Protein AF-A0A453MBU3-F1 (afdb_monomer_lite)

Sequence (128 aa):
KRKPNYNLEKELAVLWEKMRCRDVNKENRSKLVTEALRKMDGKYFEIAGSHVTARVLQTCVKWCSQPERDAVFVALQPHLLHLSRKKYAVFLVKKLIKLATKKQLALFISSLHGHVASLLRHTIGAAG

Foldseek 3Di:
DPDPCPVVLVVLLVLQVVLPDPPDDLVNNAVSLVVNLVSCPPPLVVLLQDQSSLVSLLSSCVNYDPVSLVSSLVSCLLPLVVLCPHPRSVSVSVSSCVVDDPVSVVSSVVSCPVVVVVVCCVVVVPDD

Organism: Aegilops tauschii subsp. strangulata (NCBI:txid200361)

pLDDT: mean 84.03, std 15.5, range [38.66, 96.19]

Secondary structure (DSSP, 8-state):
---TTHHHHHHHHHHHHHHH-TT--HHHHHHHHHHHHHHHTT-HHHHHHSHHHHHHHHHHHHHS-HHHHHHHHHHHGGGHHHHHTSTTHHHHHHHHHHT--HHHHHHHHHHHHHHHHHHHHHHHTT--

Structure (mmCIF, N/CA/C/O backbone):
data_AF-A0A453MBU3-F1
#
_entry.id   AF-A0A453MBU3-F1
#
loop_
_atom_site.group_PDB
_atom_site.id
_atom_site.type_symbol
_atom_site.label_atom_id
_atom_site.label_alt_id
_atom_site.label_comp_id
_atom_site.label_asym_id
_atom_site.label_entity_id
_atom_site.label_seq_id
_atom_site.pdbx_PDB_ins_code
_atom_site.Cartn_x
_atom_site.Cartn_y
_atom_site.Cartn_z
_atom_site.occupancy
_atom_site.B_iso_or_equiv
_atom_site.auth_seq_id
_atom_site.auth_comp_id
_atom_site.auth_asym_id
_atom_site.auth_atom_id
_atom_site.pdbx_PDB_model_num
ATOM 1 N N . LYS A 1 1 ? 3.779 22.457 -17.389 1.00 41.84 1 LYS A N 1
ATOM 2 C CA . LYS A 1 1 ? 3.090 21.138 -17.442 1.00 41.84 1 LYS A CA 1
ATOM 3 C C . LYS A 1 1 ? 2.420 20.874 -16.089 1.00 41.84 1 LYS A C 1
ATOM 5 O O . LYS A 1 1 ? 3.139 20.681 -15.116 1.00 41.84 1 LYS A O 1
ATOM 10 N N . ARG A 1 2 ? 1.081 20.945 -15.978 1.00 47.75 2 ARG A N 1
ATOM 11 C CA . ARG A 1 2 ? 0.362 20.572 -14.737 1.00 47.75 2 ARG A CA 1
ATOM 12 C C . ARG A 1 2 ? 0.618 19.085 -14.472 1.00 47.75 2 ARG A C 1
ATOM 14 O O . ARG A 1 2 ? 0.422 18.279 -15.376 1.00 47.75 2 ARG A O 1
ATOM 21 N N . LYS A 1 3 ? 1.101 18.724 -13.278 1.00 56.09 3 LYS A N 1
ATOM 22 C CA . LYS A 1 3 ? 1.248 17.311 -12.897 1.00 56.09 3 LYS A CA 1
ATOM 23 C C . LYS A 1 3 ? -0.151 16.671 -12.938 1.00 56.09 3 LYS A C 1
ATOM 25 O O . LYS A 1 3 ? -1.024 17.183 -12.237 1.00 56.09 3 LYS A O 1
ATOM 30 N N . PRO A 1 4 ? -0.380 15.592 -13.708 1.00 58.38 4 PRO A N 1
ATOM 31 C CA . PRO A 1 4 ? -1.712 14.997 -13.880 1.00 58.38 4 PRO A CA 1
ATOM 32 C C . PRO A 1 4 ? -2.361 14.550 -12.557 1.00 58.38 4 PRO A C 1
ATOM 34 O O . PRO A 1 4 ? -3.581 14.496 -12.460 1.00 58.38 4 PRO A O 1
ATOM 37 N N . ASN A 1 5 ? -1.564 14.342 -11.504 1.00 65.44 5 ASN A N 1
ATOM 38 C CA . ASN A 1 5 ? -2.030 13.888 -10.190 1.00 65.44 5 ASN A CA 1
ATOM 39 C C . ASN A 1 5 ? -2.031 14.969 -9.096 1.00 65.44 5 ASN A C 1
ATOM 41 O O . ASN A 1 5 ? -2.111 14.634 -7.918 1.00 65.44 5 ASN A O 1
ATOM 45 N N . TYR A 1 6 ? -1.924 16.258 -9.435 1.00 72.38 6 TYR A N 1
ATOM 46 C CA . TYR A 1 6 ? -1.807 17.318 -8.421 1.00 72.38 6 TYR A CA 1
ATOM 47 C C . TYR A 1 6 ? -3.000 17.374 -7.447 1.00 72.38 6 TYR A C 1
ATOM 49 O O . TYR A 1 6 ? -2.803 17.554 -6.246 1.00 72.38 6 TYR A O 1
ATOM 57 N N . ASN A 1 7 ? -4.225 17.167 -7.942 1.00 84.62 7 ASN A N 1
ATOM 58 C CA . ASN A 1 7 ? -5.418 17.134 -7.088 1.0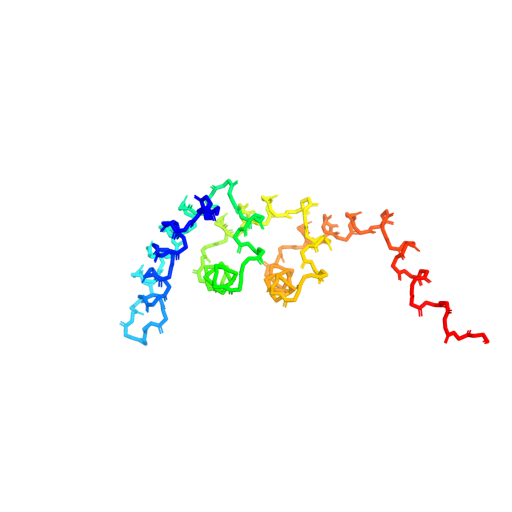0 84.62 7 ASN A CA 1
ATOM 59 C C . ASN A 1 7 ? -5.431 15.895 -6.180 1.00 84.62 7 ASN A C 1
ATOM 61 O O . ASN A 1 7 ? -5.685 16.018 -4.986 1.00 84.62 7 ASN A O 1
ATOM 65 N N . LEU A 1 8 ? -5.048 14.731 -6.714 1.00 88.56 8 LEU A N 1
ATOM 66 C CA . LEU A 1 8 ? -4.950 13.494 -5.939 1.00 88.56 8 LEU A CA 1
ATOM 67 C C . LEU A 1 8 ? -3.901 13.606 -4.823 1.00 88.56 8 LEU A C 1
ATOM 69 O O . LEU A 1 8 ? -4.158 13.204 -3.695 1.00 88.56 8 LEU A O 1
ATOM 73 N N . GLU A 1 9 ? -2.734 14.190 -5.106 1.00 89.38 9 GLU A N 1
ATOM 74 C CA . GLU A 1 9 ? -1.689 14.397 -4.097 1.00 89.38 9 GLU A CA 1
ATOM 75 C C . GLU A 1 9 ? -2.182 15.277 -2.939 1.00 89.38 9 GLU A C 1
ATOM 77 O O . GLU A 1 9 ? -1.939 14.946 -1.777 1.00 89.38 9 GLU A O 1
ATOM 82 N N . LYS A 1 10 ? -2.932 16.348 -3.235 1.00 90.00 10 LYS A N 1
ATOM 83 C CA . LYS A 1 10 ? -3.546 17.199 -2.204 1.00 90.00 10 LYS A CA 1
ATOM 84 C C . LYS A 1 10 ? -4.564 16.446 -1.356 1.00 90.00 10 LYS A C 1
ATOM 86 O O . LYS A 1 10 ? -4.511 16.533 -0.133 1.00 90.00 10 LYS A O 1
ATOM 91 N N . GLU A 1 11 ? -5.466 15.698 -1.985 1.00 92.00 11 GLU A N 1
ATOM 92 C CA . GLU A 1 11 ? -6.472 14.907 -1.267 1.00 92.00 11 GLU A CA 1
ATOM 93 C C . GLU A 1 11 ? -5.822 13.868 -0.346 1.00 92.00 11 GLU A C 1
ATOM 95 O O . GLU A 1 11 ? -6.188 13.741 0.824 1.00 92.00 11 GLU A O 1
ATOM 100 N N . LEU A 1 12 ? -4.801 13.167 -0.845 1.00 93.50 12 LEU A N 1
ATOM 101 C CA . LEU A 1 12 ? -4.054 12.182 -0.068 1.00 93.50 12 LEU A CA 1
ATOM 102 C C . LEU A 1 12 ? -3.279 12.819 1.087 1.00 93.50 12 LEU A C 1
ATOM 104 O O . LEU A 1 12 ? -3.210 12.225 2.162 1.00 93.50 12 LEU A O 1
ATOM 108 N N . ALA A 1 13 ? -2.727 14.020 0.900 1.00 91.31 13 ALA A N 1
ATOM 109 C CA . ALA A 1 13 ? -2.071 14.761 1.974 1.00 91.31 13 ALA A CA 1
ATOM 110 C C . ALA A 1 13 ? -3.060 15.124 3.094 1.00 91.31 13 ALA A C 1
ATOM 112 O O . ALA A 1 13 ? -2.752 14.914 4.265 1.00 91.31 13 ALA A O 1
ATOM 113 N N . VAL A 1 14 ? -4.272 15.575 2.751 1.00 92.38 14 VAL A N 1
ATOM 114 C CA . VAL A 1 14 ? -5.325 15.879 3.738 1.00 92.38 14 VAL A CA 1
ATOM 115 C C . VAL A 1 14 ? -5.739 14.629 4.516 1.00 92.38 14 VAL A C 1
ATOM 117 O O . VAL A 1 14 ? -5.848 14.672 5.743 1.00 92.38 14 VAL A O 1
ATOM 120 N N . LEU A 1 15 ? -5.943 13.498 3.834 1.00 93.12 15 LEU A N 1
ATOM 121 C CA . LEU A 1 15 ? -6.242 12.228 4.505 1.00 93.12 15 LEU A CA 1
ATOM 122 C C . LEU A 1 15 ? -5.089 11.793 5.412 1.00 93.12 15 LEU A C 1
ATOM 124 O O . LEU A 1 15 ? -5.314 11.327 6.528 1.00 93.12 15 LEU A O 1
ATOM 128 N N . TRP A 1 16 ? -3.849 11.972 4.961 1.00 92.62 16 TRP A N 1
ATOM 129 C CA . TRP A 1 16 ? -2.667 11.618 5.734 1.00 92.62 16 TRP A CA 1
ATOM 130 C C . TRP A 1 16 ? -2.512 12.434 7.011 1.00 92.62 16 TRP A C 1
ATOM 132 O O . TRP A 1 16 ? -2.244 11.835 8.053 1.00 92.62 16 TRP A O 1
ATOM 142 N N . GLU A 1 17 ? -2.757 13.745 6.964 1.00 91.75 17 GLU A N 1
ATOM 143 C CA . GLU A 1 17 ? -2.772 14.602 8.155 1.00 91.75 17 GLU A CA 1
ATOM 144 C C . GLU A 1 17 ? -3.806 14.118 9.187 1.00 91.75 17 GLU A C 1
ATOM 146 O O . GLU A 1 17 ? -3.496 13.983 10.374 1.00 91.75 17 GLU A O 1
ATOM 151 N N . LYS A 1 18 ? -5.001 13.712 8.736 1.00 91.38 18 LYS A N 1
ATOM 152 C CA . LYS A 1 18 ? -6.017 13.111 9.619 1.00 91.38 18 LYS A CA 1
ATOM 153 C C . LYS A 1 18 ? -5.561 11.767 10.205 1.00 91.38 18 LYS A C 1
ATOM 155 O O . LYS A 1 18 ? -5.775 11.506 11.386 1.00 91.38 18 LYS A O 1
ATOM 160 N N . MET A 1 19 ? -4.899 10.918 9.412 1.00 90.50 19 MET A N 1
ATOM 161 C CA . MET A 1 19 ? -4.410 9.599 9.850 1.00 90.50 19 MET A CA 1
ATOM 162 C C . MET A 1 19 ? -3.284 9.669 10.894 1.00 90.50 19 MET A C 1
ATOM 164 O O . MET A 1 19 ? -3.156 8.751 11.712 1.00 90.50 19 MET A O 1
ATOM 168 N N . ARG A 1 20 ? -2.436 10.707 10.839 1.00 85.56 20 ARG A N 1
ATOM 169 C CA . ARG A 1 20 ? -1.273 10.876 11.732 1.00 85.56 20 ARG A CA 1
ATOM 170 C C . ARG A 1 20 ? -1.583 11.616 13.031 1.00 85.56 20 ARG A C 1
ATOM 172 O O . ARG A 1 20 ? -0.725 11.626 13.914 1.00 85.56 20 ARG A O 1
ATOM 179 N N . CYS A 1 21 ? -2.758 12.236 13.142 1.00 88.06 21 CYS A N 1
ATOM 180 C CA . CYS A 1 21 ? -3.195 12.886 14.372 1.00 88.06 21 CYS A CA 1
ATOM 181 C C . CYS A 1 21 ? -3.199 11.872 15.531 1.00 88.06 21 CYS A C 1
ATOM 183 O O . CYS A 1 21 ? -3.619 10.727 15.350 1.00 88.06 21 CYS A O 1
ATOM 185 N N . ARG A 1 22 ? -2.697 12.256 16.714 1.00 78.81 22 ARG A N 1
ATOM 186 C CA . ARG A 1 22 ? -2.584 11.333 17.862 1.00 78.81 22 ARG A CA 1
ATOM 187 C C . ARG A 1 22 ? -3.948 10.867 18.369 1.00 78.81 22 ARG A C 1
ATOM 189 O O . ARG A 1 22 ? -4.064 9.713 18.769 1.00 78.81 22 ARG A O 1
ATOM 196 N N . ASP A 1 23 ? -4.963 11.715 18.243 1.00 85.69 23 ASP A N 1
ATOM 197 C CA . ASP A 1 23 ? -6.293 11.492 18.818 1.00 85.69 23 ASP A CA 1
ATOM 198 C C . ASP A 1 23 ? -7.231 10.691 17.903 1.00 85.69 23 ASP A C 1
ATOM 200 O O . ASP A 1 23 ? -8.391 10.446 18.233 1.00 85.69 23 ASP A O 1
ATOM 204 N N . VAL A 1 24 ? -6.750 10.238 16.738 1.00 86.69 24 VAL A N 1
ATOM 205 C CA . VAL A 1 24 ? -7.566 9.397 15.858 1.00 86.69 24 VAL A CA 1
ATOM 206 C C . VAL A 1 24 ? -7.692 7.987 16.442 1.00 86.69 24 VAL A C 1
ATOM 208 O O . VAL A 1 24 ? -6.710 7.247 16.581 1.00 86.69 24 VAL A O 1
ATOM 211 N N . ASN A 1 25 ? -8.925 7.594 16.762 1.00 91.12 25 ASN A N 1
ATOM 212 C CA . ASN A 1 25 ? -9.221 6.240 17.215 1.00 91.12 25 ASN A CA 1
ATOM 213 C C . ASN A 1 25 ? -8.959 5.201 16.099 1.00 91.12 25 ASN A C 1
ATOM 215 O O . ASN A 1 25 ? -8.824 5.527 14.914 1.00 91.12 25 ASN A O 1
ATOM 219 N N . LYS A 1 26 ? -8.859 3.923 16.483 1.00 88.94 26 LYS A N 1
ATOM 220 C CA . LYS A 1 26 ? -8.499 2.829 15.564 1.00 88.94 26 LYS A CA 1
ATOM 221 C C . LYS A 1 26 ? -9.487 2.687 14.400 1.00 88.94 26 LYS A C 1
ATOM 223 O O . LYS A 1 26 ? -9.055 2.464 13.271 1.00 88.94 26 LYS A O 1
ATOM 228 N N . GLU A 1 27 ? -10.782 2.832 14.665 1.00 90.75 27 GLU A N 1
ATOM 229 C CA . GLU A 1 27 ? -11.836 2.671 13.661 1.00 90.75 27 GLU A CA 1
ATOM 230 C C . GLU A 1 27 ? -11.803 3.795 12.617 1.00 90.75 27 GLU A C 1
ATOM 232 O O . GLU A 1 27 ? -11.765 3.531 11.415 1.00 90.75 27 GLU A O 1
ATOM 237 N N . ASN A 1 28 ? -11.714 5.049 13.062 1.00 92.50 28 ASN A N 1
ATOM 238 C CA . ASN A 1 28 ? -11.599 6.214 12.189 1.00 92.50 28 ASN A CA 1
ATOM 239 C C . ASN A 1 28 ? -10.308 6.164 11.373 1.00 92.50 28 ASN A C 1
ATOM 241 O O . ASN A 1 28 ? -10.329 6.447 10.176 1.00 92.50 28 ASN A O 1
ATOM 245 N N . ARG A 1 29 ? -9.192 5.735 11.982 1.00 93.62 29 ARG A N 1
ATOM 246 C CA . ARG A 1 29 ? -7.943 5.518 11.243 1.00 93.62 29 ARG A CA 1
ATOM 247 C C . ARG A 1 29 ? -8.131 4.478 10.144 1.00 93.62 29 ARG A C 1
ATOM 249 O O . ARG A 1 29 ? -7.676 4.712 9.031 1.00 93.62 29 ARG A O 1
ATOM 256 N N . SER A 1 30 ? -8.810 3.368 10.437 1.00 93.06 30 SER A N 1
ATOM 257 C CA . SER A 1 30 ? -9.104 2.334 9.440 1.00 93.06 30 SER A CA 1
ATOM 258 C C . SER A 1 30 ? -9.919 2.899 8.275 1.00 93.06 30 SER A C 1
ATOM 260 O O . SER A 1 30 ? -9.521 2.725 7.130 1.00 93.06 30 SER A O 1
ATOM 262 N N . LYS A 1 31 ? -10.995 3.651 8.550 1.00 94.62 31 LYS A N 1
ATOM 263 C CA . LYS A 1 31 ? -11.836 4.278 7.511 1.00 94.62 31 LYS A CA 1
ATOM 264 C C . LYS A 1 31 ? -11.037 5.219 6.602 1.00 94.62 31 LYS A C 1
ATOM 266 O O . LYS A 1 31 ? -11.136 5.119 5.382 1.00 94.62 31 LYS A O 1
ATOM 271 N N . LEU A 1 32 ? -10.196 6.078 7.186 1.00 95.56 32 LEU A N 1
ATOM 272 C CA . LEU A 1 32 ? -9.326 6.995 6.435 1.00 95.56 32 LEU A CA 1
ATOM 273 C C . LEU A 1 32 ? -8.302 6.247 5.570 1.00 95.56 32 LEU A C 1
ATOM 275 O O . LEU A 1 32 ? -8.024 6.653 4.443 1.00 95.56 32 LEU A O 1
ATOM 279 N N . VAL A 1 33 ? -7.743 5.149 6.088 1.00 95.56 33 VAL A N 1
ATOM 280 C CA . VAL A 1 33 ? -6.812 4.296 5.339 1.00 95.56 33 VAL A CA 1
ATOM 281 C C . VAL A 1 33 ? -7.514 3.647 4.151 1.00 95.56 33 VAL A C 1
ATOM 283 O O . VAL A 1 33 ? -6.978 3.708 3.046 1.00 95.56 33 VAL A O 1
ATOM 286 N N . THR A 1 34 ? -8.703 3.079 4.356 1.00 95.62 34 THR A N 1
ATOM 287 C CA . THR A 1 34 ? -9.504 2.464 3.292 1.00 95.62 34 THR A CA 1
ATOM 288 C C . THR A 1 34 ? -9.862 3.486 2.214 1.00 95.62 34 THR A C 1
ATOM 290 O O . THR A 1 34 ? -9.708 3.205 1.027 1.00 95.62 34 THR A O 1
ATOM 293 N N . GLU A 1 35 ? -10.278 4.697 2.595 1.00 96.19 35 GLU A N 1
ATOM 294 C CA . GLU A 1 35 ? -10.566 5.778 1.646 1.00 96.19 35 GLU A CA 1
ATOM 295 C C . GLU A 1 35 ? -9.325 6.166 0.830 1.00 96.19 35 GLU A C 1
ATOM 297 O O . GLU A 1 35 ? -9.383 6.253 -0.399 1.00 96.19 35 GLU A O 1
ATOM 302 N N . ALA A 1 36 ? -8.182 6.343 1.497 1.00 95.81 36 ALA A N 1
ATOM 303 C CA . ALA A 1 36 ? -6.928 6.664 0.828 1.00 95.81 36 ALA A CA 1
ATOM 304 C C . ALA A 1 36 ? -6.507 5.550 -0.146 1.00 95.81 36 ALA A C 1
ATOM 306 O O . ALA A 1 36 ? -6.106 5.842 -1.272 1.00 95.81 36 ALA A O 1
ATOM 307 N N . LEU A 1 37 ? -6.626 4.278 0.249 1.00 95.75 37 LEU A N 1
ATOM 308 C CA . LEU A 1 37 ? -6.298 3.140 -0.611 1.00 95.75 37 LEU A CA 1
ATOM 309 C C . LEU A 1 37 ? -7.205 3.050 -1.835 1.00 95.75 37 LEU A C 1
ATOM 311 O O . LEU A 1 37 ? -6.682 2.821 -2.922 1.00 95.75 37 LEU A O 1
ATOM 315 N N . ARG A 1 38 ? -8.511 3.304 -1.682 1.00 95.38 38 ARG A N 1
ATOM 316 C CA . ARG A 1 38 ? -9.460 3.376 -2.805 1.00 95.38 38 ARG A CA 1
ATOM 317 C C . ARG A 1 38 ? -9.102 4.490 -3.787 1.00 95.38 38 ARG A C 1
ATOM 319 O O . ARG A 1 38 ? -9.134 4.274 -4.989 1.00 95.38 38 ARG A O 1
ATOM 326 N N . LYS A 1 39 ? -8.711 5.671 -3.295 1.00 94.50 39 LYS A N 1
ATOM 327 C CA . LYS A 1 39 ? -8.283 6.794 -4.154 1.00 94.50 39 LYS A CA 1
ATOM 328 C C . LYS A 1 39 ? -6.971 6.520 -4.899 1.00 94.50 39 LYS A C 1
ATOM 330 O O . LYS A 1 39 ? -6.747 7.083 -5.968 1.00 94.50 39 LYS A O 1
ATOM 335 N N . MET A 1 40 ? -6.091 5.700 -4.322 1.00 94.06 40 MET A N 1
ATOM 336 C CA . MET A 1 40 ? -4.806 5.310 -4.917 1.00 94.06 40 MET A CA 1
ATOM 337 C C . MET A 1 40 ? -4.900 4.077 -5.822 1.00 94.06 40 MET A C 1
ATOM 339 O O . MET A 1 40 ? -3.906 3.748 -6.477 1.00 94.06 40 MET A O 1
ATOM 343 N N . ASP A 1 41 ? -6.046 3.395 -5.846 1.00 92.81 41 ASP A N 1
ATOM 344 C CA . ASP A 1 41 ? -6.218 2.162 -6.604 1.00 92.81 41 ASP A CA 1
ATOM 345 C C . ASP A 1 41 ? -5.963 2.381 -8.103 1.00 92.81 41 ASP A C 1
ATOM 347 O O . ASP A 1 41 ? -6.24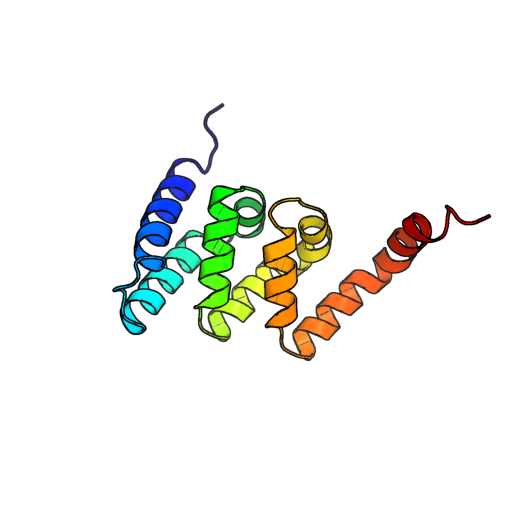4 3.443 -8.665 1.00 92.81 41 ASP A O 1
ATOM 351 N N . GLY A 1 42 ? -5.302 1.410 -8.731 1.00 91.00 42 GLY A N 1
ATOM 352 C CA . GLY A 1 42 ? -4.796 1.516 -10.104 1.00 91.00 42 GLY A CA 1
ATOM 353 C C . GLY A 1 42 ? -3.615 2.481 -10.315 1.00 91.00 42 GLY A C 1
ATOM 354 O O . GLY A 1 42 ? -3.061 2.517 -11.409 1.00 91.00 42 GLY A O 1
ATOM 355 N N . LYS A 1 43 ? -3.179 3.241 -9.296 1.00 92.94 43 LYS A N 1
ATOM 356 C CA . LYS A 1 43 ? -2.104 4.257 -9.409 1.00 92.94 43 LYS A CA 1
ATOM 357 C C . LYS A 1 43 ? -0.940 4.043 -8.442 1.00 92.94 43 LYS A C 1
ATOM 359 O O . LYS A 1 43 ? -0.083 4.916 -8.296 1.00 92.94 43 LYS A O 1
ATOM 364 N N . TYR A 1 44 ? -0.861 2.888 -7.779 1.00 93.06 44 TYR A N 1
ATOM 365 C CA . TYR A 1 44 ? 0.132 2.636 -6.726 1.00 93.06 44 TYR A CA 1
ATOM 366 C C . TYR A 1 44 ? 1.585 2.847 -7.169 1.00 93.06 44 TYR A C 1
ATOM 368 O O . TYR A 1 44 ? 2.390 3.347 -6.383 1.00 93.06 44 TYR A O 1
ATOM 376 N N . PHE A 1 45 ? 1.926 2.519 -8.418 1.00 91.00 45 PHE A N 1
ATOM 377 C CA . PHE A 1 45 ? 3.271 2.745 -8.952 1.00 91.00 45 PHE A CA 1
ATOM 378 C C . PHE A 1 45 ? 3.639 4.238 -8.993 1.00 91.00 45 PHE A C 1
ATOM 380 O O . PHE A 1 45 ? 4.700 4.632 -8.506 1.00 91.00 45 PHE A O 1
ATOM 387 N N . GLU A 1 46 ? 2.739 5.083 -9.503 1.00 90.56 46 GLU A N 1
ATOM 388 C CA . GLU A 1 46 ? 2.927 6.538 -9.564 1.00 90.56 46 GLU A CA 1
ATOM 389 C C . GLU A 1 46 ? 2.991 7.152 -8.158 1.00 90.56 46 GLU A C 1
ATOM 391 O O . GLU A 1 46 ? 3.870 7.966 -7.860 1.00 90.56 46 GLU A O 1
ATOM 396 N N . ILE A 1 47 ? 2.104 6.701 -7.266 1.00 91.69 47 ILE A N 1
ATOM 397 C CA . ILE A 1 47 ? 2.043 7.110 -5.858 1.00 91.69 47 ILE A CA 1
ATOM 398 C C . ILE A 1 47 ? 3.336 6.761 -5.116 1.00 91.69 47 ILE A C 1
ATOM 400 O O . ILE A 1 47 ? 3.832 7.574 -4.334 1.00 91.69 47 ILE A O 1
ATOM 404 N N . ALA A 1 48 ? 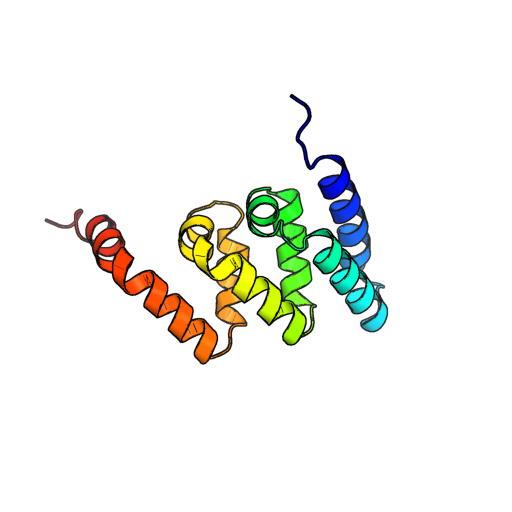3.913 5.583 -5.358 1.00 90.75 48 ALA A N 1
ATOM 405 C CA . ALA A 1 48 ? 5.174 5.178 -4.744 1.00 90.75 48 ALA A CA 1
ATOM 406 C C . ALA A 1 48 ? 6.370 6.025 -5.228 1.00 90.75 48 ALA A C 1
ATOM 408 O O . ALA A 1 48 ? 7.385 6.107 -4.533 1.00 90.75 48 ALA A O 1
ATOM 409 N N . GLY A 1 49 ? 6.260 6.673 -6.392 1.00 86.25 49 GLY A N 1
ATOM 410 C CA . GLY A 1 49 ? 7.316 7.494 -6.983 1.00 86.25 49 GLY A CA 1
ATOM 411 C C . GLY A 1 49 ? 7.484 8.890 -6.369 1.00 86.25 49 GLY A C 1
ATOM 412 O O . GLY A 1 49 ? 8.597 9.422 -6.391 1.00 86.25 49 GLY A O 1
ATOM 413 N N . SER A 1 50 ? 6.427 9.491 -5.808 1.00 88.12 50 SER A N 1
ATOM 414 C CA . SER A 1 50 ? 6.481 10.840 -5.214 1.00 88.12 50 SER A CA 1
ATOM 415 C C . SER A 1 50 ? 6.770 10.799 -3.710 1.00 88.12 50 SER A C 1
ATOM 417 O O . SER A 1 50 ? 6.273 9.949 -2.980 1.00 88.12 50 SER A O 1
ATOM 419 N N . HIS A 1 51 ? 7.588 11.739 -3.226 1.00 83.56 51 HIS A N 1
ATOM 420 C CA . HIS A 1 51 ? 8.000 11.820 -1.817 1.00 83.56 51 HIS A CA 1
ATOM 421 C C . HIS A 1 51 ? 6.817 11.946 -0.852 1.00 83.56 51 HIS A C 1
ATOM 423 O O . HIS A 1 51 ? 6.798 11.273 0.181 1.00 83.56 51 HIS A O 1
ATOM 429 N N . VAL A 1 52 ? 5.833 12.779 -1.199 1.00 86.38 52 VAL A N 1
ATOM 430 C CA . VAL A 1 52 ? 4.648 13.029 -0.369 1.00 86.38 52 VAL A CA 1
ATOM 431 C C . VAL A 1 52 ? 3.737 11.805 -0.387 1.00 86.38 52 VAL A C 1
ATOM 433 O O . VAL A 1 52 ? 3.467 11.214 0.658 1.00 86.38 52 VAL A O 1
ATOM 436 N N . THR A 1 53 ? 3.329 11.351 -1.570 1.00 90.75 53 THR A N 1
ATOM 437 C CA . THR A 1 53 ? 2.370 10.247 -1.717 1.00 90.75 53 THR A CA 1
ATOM 438 C C . THR A 1 53 ? 2.944 8.897 -1.280 1.00 90.75 53 THR A C 1
ATOM 440 O O . THR A 1 53 ? 2.215 8.077 -0.724 1.00 90.75 53 THR A O 1
ATOM 443 N N . ALA A 1 54 ? 4.258 8.678 -1.400 1.00 91.81 54 ALA A N 1
ATOM 444 C CA . ALA A 1 54 ? 4.904 7.477 -0.873 1.00 91.81 54 ALA A CA 1
ATOM 445 C C . ALA A 1 54 ? 4.822 7.404 0.658 1.00 91.81 54 ALA A C 1
ATOM 447 O O . ALA A 1 54 ? 4.721 6.307 1.210 1.00 91.81 54 ALA A O 1
ATOM 448 N N . ARG A 1 55 ? 4.850 8.543 1.367 1.00 91.44 55 ARG A N 1
ATOM 449 C CA . ARG A 1 55 ? 4.649 8.578 2.829 1.00 91.44 55 ARG A CA 1
ATOM 450 C C . ARG A 1 55 ? 3.206 8.260 3.210 1.00 91.44 55 ARG A C 1
ATOM 452 O O . ARG A 1 55 ? 2.989 7.553 4.200 1.00 91.44 55 ARG A O 1
ATOM 459 N N . VAL A 1 56 ? 2.242 8.716 2.409 1.00 93.88 56 VAL A N 1
ATOM 460 C CA . VAL A 1 56 ? 0.828 8.354 2.581 1.00 93.88 56 VAL A CA 1
ATOM 461 C C . VAL A 1 56 ? 0.662 6.846 2.427 1.00 93.88 56 VAL A C 1
ATOM 463 O O . VAL A 1 56 ? 0.206 6.185 3.358 1.00 93.88 56 VAL A O 1
ATOM 466 N N . LEU A 1 57 ? 1.152 6.274 1.324 1.00 94.69 57 LEU A N 1
ATOM 467 C CA . LEU A 1 57 ? 1.037 4.841 1.049 1.00 94.69 57 LEU A CA 1
ATOM 468 C C . LEU A 1 57 ? 1.742 3.976 2.108 1.00 94.69 57 LEU A C 1
ATOM 470 O O . LEU A 1 57 ? 1.196 2.967 2.543 1.00 94.69 57 LEU A O 1
ATOM 474 N N . GLN A 1 58 ? 2.908 4.395 2.613 1.00 93.44 58 GLN A N 1
ATOM 475 C CA . GLN A 1 58 ? 3.571 3.727 3.744 1.00 93.44 58 GLN A CA 1
ATOM 476 C C . GLN A 1 58 ? 2.723 3.727 5.024 1.00 93.44 58 GLN A C 1
ATOM 478 O O . GLN A 1 58 ? 2.760 2.759 5.791 1.00 93.44 58 GLN A O 1
ATOM 483 N N . THR A 1 59 ? 1.985 4.811 5.273 1.00 93.19 59 THR A N 1
ATOM 484 C CA . THR A 1 59 ? 1.074 4.925 6.419 1.00 93.19 59 THR A CA 1
ATOM 485 C C . THR A 1 59 ? -0.134 4.014 6.229 1.00 93.19 59 THR A C 1
ATOM 487 O O . THR A 1 59 ? -0.471 3.271 7.148 1.00 93.19 59 THR A O 1
ATOM 490 N N . CYS A 1 60 ? -0.713 3.983 5.026 1.00 95.00 60 CYS A N 1
ATOM 491 C CA . CYS A 1 60 ? -1.790 3.061 4.678 1.00 95.00 60 CYS A CA 1
ATOM 492 C C . CYS A 1 60 ? -1.360 1.602 4.869 1.00 95.00 60 CYS A C 1
ATOM 494 O O . CYS A 1 60 ? -2.004 0.878 5.616 1.00 95.00 60 CYS A O 1
ATOM 496 N N . VAL A 1 61 ? -0.212 1.184 4.321 1.00 94.12 61 VAL A N 1
ATOM 497 C CA . VAL A 1 61 ? 0.300 -0.195 4.470 1.00 94.12 61 VAL A CA 1
ATOM 498 C C . VAL A 1 61 ? 0.497 -0.593 5.940 1.00 94.12 61 VAL A C 1
ATOM 500 O O . VAL A 1 61 ? 0.289 -1.753 6.299 1.00 94.12 61 VAL A O 1
ATOM 503 N N . LYS A 1 62 ? 0.867 0.361 6.808 1.00 91.50 62 LYS A N 1
ATOM 504 C CA . LYS A 1 62 ? 1.031 0.121 8.251 1.00 91.50 62 LYS A CA 1
ATOM 505 C C . LYS A 1 62 ? -0.293 -0.195 8.954 1.00 91.50 62 LYS A C 1
ATOM 507 O O . LYS A 1 62 ? -0.284 -1.002 9.878 1.00 91.50 62 LYS A O 1
ATOM 512 N N . TRP A 1 63 ? -1.380 0.469 8.571 1.00 92.12 63 TRP A N 1
ATOM 513 C CA . TRP A 1 63 ? -2.637 0.466 9.330 1.00 92.12 63 TRP A CA 1
ATOM 514 C C . TRP A 1 63 ? -3.804 -0.229 8.625 1.00 92.12 63 TRP A C 1
ATOM 516 O O . TRP A 1 63 ? -4.820 -0.469 9.267 1.00 92.12 63 TRP A O 1
ATOM 526 N N . CYS A 1 64 ? -3.658 -0.552 7.342 1.00 93.75 64 CYS A N 1
ATOM 527 C CA . CYS A 1 64 ? -4.647 -1.297 6.576 1.00 93.75 64 CYS A CA 1
ATOM 528 C C . CYS A 1 64 ? -4.800 -2.734 7.082 1.00 93.75 64 CYS A C 1
ATOM 530 O O . CYS A 1 64 ? -3.911 -3.305 7.731 1.00 93.75 64 CYS A O 1
ATOM 532 N N . SER A 1 65 ? -5.946 -3.310 6.746 1.00 94.19 65 SER A N 1
ATOM 533 C CA . SER A 1 65 ? -6.255 -4.721 6.931 1.00 94.19 65 SER A CA 1
ATOM 534 C C . SER A 1 65 ? -5.379 -5.616 6.043 1.00 94.19 65 SER A C 1
ATOM 536 O O . SER A 1 65 ? -4.731 -5.159 5.099 1.00 94.19 65 SER A O 1
ATOM 538 N N . GLN A 1 66 ? -5.345 -6.918 6.340 1.00 92.38 66 GLN A N 1
ATOM 539 C CA . GLN A 1 66 ? -4.584 -7.868 5.524 1.00 92.38 66 GLN A CA 1
ATOM 540 C C . GLN A 1 66 ? -5.072 -7.924 4.060 1.00 92.38 66 GLN A C 1
ATOM 542 O O . GLN A 1 66 ? -4.216 -7.817 3.185 1.00 92.38 66 GLN A O 1
ATOM 547 N N . PRO A 1 67 ? -6.389 -7.980 3.759 1.00 94.50 67 PRO A N 1
ATOM 548 C CA . PRO A 1 67 ? -6.869 -7.989 2.372 1.00 94.50 67 PRO A CA 1
ATOM 549 C C . PRO A 1 67 ? -6.473 -6.735 1.583 1.00 94.50 67 PRO A C 1
ATOM 551 O O . PRO A 1 67 ? -6.053 -6.822 0.432 1.00 94.50 67 PRO A O 1
ATOM 554 N N . GLU A 1 68 ? -6.545 -5.561 2.215 1.00 95.75 68 GLU A N 1
ATOM 555 C CA . GLU A 1 68 ? -6.094 -4.302 1.610 1.00 95.75 68 GLU A CA 1
ATOM 556 C C . GLU A 1 68 ? -4.589 -4.325 1.318 1.00 95.75 68 GLU A C 1
ATOM 558 O O . GLU A 1 68 ? -4.145 -3.894 0.253 1.00 95.75 68 GLU A O 1
ATOM 563 N N . ARG A 1 69 ? -3.785 -4.857 2.247 1.00 95.50 69 ARG A N 1
ATOM 564 C CA . ARG A 1 69 ? -2.342 -5.006 2.042 1.00 95.50 69 ARG A CA 1
ATOM 565 C C . ARG A 1 69 ? -2.026 -5.968 0.902 1.00 95.50 69 ARG A C 1
ATOM 567 O O . ARG A 1 69 ? -1.110 -5.694 0.129 1.00 95.50 69 ARG A O 1
ATOM 574 N N . ASP A 1 70 ? -2.767 -7.065 0.800 1.00 94.19 70 ASP A N 1
ATOM 575 C CA . ASP A 1 70 ? -2.594 -8.057 -0.257 1.00 94.19 70 ASP A CA 1
ATOM 576 C C . ASP A 1 70 ? -2.889 -7.451 -1.633 1.00 94.19 70 ASP A C 1
ATOM 578 O O . ASP A 1 70 ? -2.099 -7.642 -2.557 1.00 94.19 70 ASP A O 1
ATOM 582 N N . ALA A 1 71 ? -3.942 -6.635 -1.749 1.00 94.50 71 ALA A N 1
ATOM 583 C CA . ALA A 1 71 ? -4.250 -5.896 -2.973 1.00 94.50 71 ALA A CA 1
ATOM 584 C C . ALA A 1 71 ? -3.113 -4.938 -3.373 1.00 94.50 71 ALA A C 1
ATOM 586 O O . ALA A 1 71 ? -2.659 -4.949 -4.519 1.00 94.50 71 ALA A O 1
ATOM 587 N N . VAL A 1 72 ? -2.579 -4.168 -2.414 1.00 95.06 72 VAL A N 1
ATOM 588 C CA . VAL A 1 72 ? -1.427 -3.278 -2.654 1.00 95.06 72 VAL A CA 1
ATOM 589 C C . VAL A 1 72 ? -0.189 -4.072 -3.076 1.00 95.06 72 VAL A C 1
ATOM 591 O O . VAL A 1 72 ? 0.539 -3.645 -3.974 1.00 95.06 72 VAL A O 1
ATOM 594 N N . PHE A 1 73 ? 0.066 -5.224 -2.447 1.00 93.81 73 PHE A N 1
ATOM 595 C CA . PHE A 1 73 ? 1.188 -6.086 -2.813 1.00 93.81 73 PHE A CA 1
ATOM 596 C C . PHE A 1 73 ? 1.049 -6.579 -4.253 1.00 93.81 73 PHE A C 1
ATOM 598 O O . PHE A 1 73 ? 1.993 -6.426 -5.020 1.00 93.81 73 PHE A O 1
ATOM 605 N N . VAL A 1 74 ? -0.114 -7.120 -4.630 1.00 92.75 74 VAL A N 1
ATOM 606 C CA . VAL A 1 74 ? -0.379 -7.625 -5.987 1.00 92.75 74 VAL A CA 1
ATOM 607 C C . VAL A 1 74 ? -0.184 -6.524 -7.027 1.00 92.75 74 VAL A C 1
ATOM 609 O O . VAL A 1 74 ? 0.539 -6.731 -7.998 1.00 92.75 74 VAL A O 1
ATOM 612 N N . ALA A 1 75 ? -0.738 -5.333 -6.793 1.00 92.81 75 ALA A N 1
ATOM 613 C CA . ALA A 1 75 ? -0.613 -4.218 -7.728 1.00 92.81 75 ALA A CA 1
ATOM 614 C C . ALA A 1 75 ? 0.836 -3.723 -7.895 1.00 92.81 75 ALA A C 1
ATOM 616 O O . ALA A 1 75 ? 1.226 -3.264 -8.967 1.00 92.81 75 ALA A O 1
ATOM 617 N N . LEU A 1 76 ? 1.653 -3.804 -6.839 1.00 92.31 76 LEU A N 1
ATOM 618 C CA . LEU A 1 76 ? 3.048 -3.366 -6.877 1.00 92.31 76 LEU A CA 1
ATOM 619 C C . LEU A 1 76 ? 4.034 -4.470 -7.262 1.00 92.31 76 LEU A C 1
ATOM 621 O O . LEU A 1 76 ? 5.160 -4.136 -7.632 1.00 92.31 76 LEU A O 1
ATOM 625 N N . GLN A 1 77 ? 3.646 -5.748 -7.188 1.00 89.88 77 GLN A N 1
ATOM 626 C CA . GLN A 1 77 ? 4.526 -6.910 -7.354 1.00 89.88 77 GLN A CA 1
ATOM 627 C C . GLN A 1 77 ? 5.391 -6.855 -8.627 1.00 89.88 77 GLN A C 1
ATOM 629 O O . GLN A 1 77 ? 6.607 -7.021 -8.489 1.00 89.88 77 GLN A O 1
ATOM 634 N N . PRO A 1 78 ? 4.859 -6.506 -9.818 1.00 89.50 78 PRO A N 1
ATOM 635 C CA . PRO A 1 78 ? 5.663 -6.386 -11.040 1.00 89.50 78 PRO A CA 1
ATOM 636 C C . PRO A 1 78 ? 6.734 -5.286 -10.974 1.00 89.50 78 PRO A C 1
ATOM 638 O O . PRO A 1 78 ? 7.731 -5.317 -11.691 1.00 89.50 78 PRO A O 1
ATOM 641 N N . HIS A 1 79 ? 6.542 -4.298 -10.099 1.00 90.62 79 HIS A N 1
ATOM 642 C CA . HIS A 1 79 ? 7.367 -3.099 -10.004 1.00 90.62 79 HIS A CA 1
ATOM 643 C C . HIS A 1 79 ? 8.250 -3.055 -8.751 1.00 90.62 79 HIS A C 1
ATOM 645 O O . HIS A 1 79 ? 9.047 -2.123 -8.610 1.00 90.62 79 HIS A O 1
ATOM 651 N N . LEU A 1 80 ? 8.158 -4.033 -7.839 1.00 88.88 80 LEU A N 1
ATOM 652 C CA . LEU A 1 80 ? 8.869 -3.999 -6.553 1.00 88.88 80 LEU A CA 1
ATOM 653 C C . LEU A 1 80 ? 10.390 -3.873 -6.716 1.00 88.88 80 LEU A C 1
ATOM 655 O O . LEU A 1 80 ? 11.018 -3.129 -5.963 1.00 88.88 80 LEU A O 1
ATOM 659 N N . LEU A 1 81 ? 10.984 -4.535 -7.715 1.00 87.38 81 LEU A N 1
ATOM 660 C CA . LEU A 1 81 ? 12.417 -4.411 -8.009 1.00 87.38 81 LEU A CA 1
ATOM 661 C C . LEU A 1 81 ? 12.796 -3.003 -8.492 1.00 87.38 81 LEU A C 1
ATOM 663 O O . LEU A 1 81 ? 13.842 -2.474 -8.125 1.00 87.38 81 LEU A O 1
ATOM 667 N N . HIS A 1 82 ? 11.952 -2.376 -9.310 1.00 89.56 82 HIS A N 1
ATOM 668 C CA . HIS A 1 82 ? 12.184 -1.003 -9.747 1.00 89.56 82 HIS A CA 1
ATOM 669 C C . HIS A 1 82 ? 12.069 -0.029 -8.567 1.00 89.56 82 HIS A C 1
ATOM 671 O O . HIS A 1 82 ? 12.925 0.834 -8.371 1.00 89.56 82 HIS A O 1
ATOM 677 N N . LEU A 1 83 ? 11.027 -0.194 -7.750 1.00 90.62 83 LEU A N 1
ATOM 678 C CA . LEU A 1 83 ? 10.745 0.648 -6.590 1.00 90.62 83 LEU A CA 1
ATOM 679 C C . LEU A 1 83 ? 11.785 0.483 -5.474 1.00 90.62 83 LEU A C 1
ATOM 681 O O . LEU A 1 83 ? 12.101 1.458 -4.794 1.00 90.62 83 LEU A O 1
ATOM 685 N N . SER A 1 84 ? 12.384 -0.701 -5.315 1.00 88.88 84 SER A N 1
ATOM 686 C CA . SER A 1 84 ? 13.428 -0.932 -4.307 1.00 88.88 84 SER A CA 1
ATOM 687 C C . SER A 1 84 ? 14.680 -0.077 -4.540 1.00 88.88 84 SER A C 1
ATOM 689 O O . SER A 1 84 ? 15.391 0.235 -3.588 1.00 88.88 84 SER A O 1
ATOM 691 N N . ARG A 1 85 ? 14.911 0.367 -5.783 1.00 87.62 85 ARG A N 1
ATOM 692 C CA . ARG A 1 85 ? 16.030 1.237 -6.179 1.00 87.62 85 ARG A CA 1
ATOM 693 C C . ARG A 1 85 ? 15.703 2.732 -6.096 1.00 87.62 85 ARG A C 1
ATOM 695 O O . ARG A 1 85 ? 16.574 3.566 -6.329 1.00 87.62 85 ARG A O 1
ATOM 702 N N . LYS A 1 86 ? 14.457 3.111 -5.789 1.00 88.31 86 LYS A N 1
ATOM 703 C CA . LYS A 1 86 ? 14.038 4.519 -5.698 1.00 88.31 86 LYS A CA 1
ATOM 704 C C . LYS A 1 86 ? 14.169 5.034 -4.266 1.00 88.31 86 LYS A C 1
ATOM 706 O O . LYS A 1 86 ? 13.655 4.419 -3.333 1.00 88.31 86 LYS A O 1
ATOM 711 N N . LYS A 1 87 ? 14.754 6.232 -4.109 1.00 86.44 87 LYS A N 1
ATOM 712 C CA . LYS A 1 87 ? 14.999 6.914 -2.818 1.00 86.44 87 LYS A CA 1
ATOM 713 C C . LYS A 1 87 ? 13.795 6.901 -1.867 1.00 86.44 87 LYS A C 1
ATOM 715 O O . LYS A 1 87 ? 13.967 6.724 -0.666 1.00 86.44 87 LYS A O 1
ATOM 720 N N . TYR A 1 88 ? 12.587 7.102 -2.392 1.00 86.12 88 TYR A N 1
ATOM 721 C CA . TYR A 1 88 ? 11.369 7.213 -1.582 1.00 86.12 88 TYR A CA 1
ATOM 722 C C . TYR A 1 88 ? 10.592 5.898 -1.465 1.00 86.12 88 TYR A C 1
ATOM 724 O O . TYR A 1 88 ? 10.038 5.609 -0.404 1.00 86.12 88 TYR A O 1
ATOM 732 N N . ALA A 1 89 ? 10.591 5.077 -2.518 1.00 89.50 89 ALA A N 1
ATOM 733 C CA . ALA A 1 89 ? 9.825 3.835 -2.549 1.00 89.50 89 ALA A CA 1
ATOM 734 C C . ALA A 1 89 ? 10.534 2.665 -1.848 1.00 89.50 89 ALA A C 1
ATOM 736 O O . ALA A 1 89 ? 9.867 1.730 -1.410 1.00 89.50 89 ALA A O 1
ATOM 737 N N . VAL A 1 90 ? 11.856 2.724 -1.647 1.00 90.31 90 VAL A N 1
ATOM 738 C CA . VAL A 1 90 ? 12.611 1.661 -0.959 1.00 90.31 90 VAL A CA 1
ATOM 739 C C . VAL A 1 90 ? 12.054 1.344 0.435 1.00 90.31 90 VAL A C 1
ATOM 741 O O . VAL A 1 90 ? 11.991 0.182 0.833 1.00 90.31 90 VAL A O 1
ATOM 744 N N . PHE A 1 91 ? 11.585 2.354 1.173 1.00 90.81 91 PHE A N 1
ATOM 745 C CA . PHE A 1 91 ? 10.996 2.167 2.503 1.00 90.81 91 PHE A CA 1
ATOM 746 C C . PHE A 1 91 ? 9.618 1.503 2.447 1.00 90.81 91 PHE A C 1
ATOM 748 O O . PHE A 1 91 ? 9.300 0.676 3.305 1.00 90.81 91 PHE A O 1
ATOM 755 N N . LEU A 1 92 ? 8.825 1.821 1.420 1.00 93.25 92 LEU A N 1
ATOM 756 C CA . LEU A 1 92 ? 7.561 1.144 1.144 1.00 93.25 92 LEU A CA 1
ATOM 757 C C . LEU A 1 92 ? 7.801 -0.333 0.823 1.00 93.25 92 LEU A C 1
ATOM 759 O O . LEU A 1 92 ? 7.180 -1.190 1.445 1.00 93.25 92 LEU A O 1
ATOM 763 N N . VAL A 1 93 ? 8.743 -0.631 -0.078 1.00 92.25 93 VAL A N 1
ATOM 764 C CA . VAL A 1 93 ? 9.082 -2.008 -0.469 1.00 92.25 93 VAL A CA 1
ATOM 765 C C . VAL A 1 93 ? 9.568 -2.813 0.737 1.00 92.25 93 VAL A C 1
ATOM 767 O O . VAL A 1 93 ? 9.036 -3.886 1.006 1.00 92.25 93 VAL A O 1
ATOM 770 N N . LYS A 1 94 ? 10.497 -2.266 1.536 1.00 91.50 94 LYS A N 1
ATOM 771 C CA . LYS A 1 94 ? 10.952 -2.900 2.789 1.00 91.50 94 LYS A CA 1
ATOM 772 C C . LYS A 1 94 ? 9.786 -3.227 3.725 1.00 91.50 94 LYS A C 1
ATOM 774 O O . LYS A 1 94 ? 9.764 -4.293 4.338 1.00 91.50 94 LYS A O 1
ATOM 779 N N . LYS A 1 95 ? 8.813 -2.319 3.846 1.00 92.31 95 LYS A N 1
ATOM 780 C CA . LYS A 1 95 ? 7.650 -2.512 4.716 1.00 92.31 95 LYS A CA 1
ATOM 781 C C . LYS A 1 95 ? 6.673 -3.553 4.171 1.00 92.31 95 LYS A C 1
ATOM 783 O O . LYS A 1 95 ? 6.205 -4.372 4.954 1.00 92.31 95 LYS A O 1
ATOM 788 N N . LEU A 1 96 ? 6.409 -3.553 2.865 1.00 92.12 96 LEU A N 1
ATOM 789 C CA . LEU A 1 96 ? 5.590 -4.578 2.216 1.00 92.12 96 LEU A CA 1
ATOM 790 C C . LEU A 1 96 ? 6.202 -5.964 2.403 1.00 92.12 96 LEU A C 1
ATOM 792 O O . LEU A 1 96 ? 5.498 -6.862 2.834 1.00 92.12 96 LEU A O 1
ATOM 796 N N . ILE A 1 97 ? 7.512 -6.112 2.192 1.00 91.12 97 ILE A N 1
ATOM 797 C CA . ILE A 1 97 ? 8.221 -7.387 2.381 1.00 91.12 97 ILE A CA 1
ATOM 798 C C . ILE A 1 97 ? 8.162 -7.845 3.845 1.00 91.12 97 ILE A C 1
ATOM 800 O O . ILE A 1 97 ? 7.888 -9.011 4.106 1.00 91.12 97 ILE A O 1
ATOM 804 N N . LYS A 1 98 ? 8.362 -6.938 4.816 1.00 91.19 98 LYS A N 1
ATOM 805 C CA . LYS A 1 98 ? 8.276 -7.273 6.252 1.00 91.19 98 LYS A CA 1
ATOM 806 C C . LYS A 1 98 ? 6.884 -7.770 6.667 1.00 91.19 98 LYS A C 1
ATOM 808 O O . LYS A 1 98 ? 6.771 -8.530 7.621 1.00 91.19 98 LYS A O 1
ATOM 813 N N . LEU A 1 99 ? 5.840 -7.291 5.995 1.00 91.06 99 LEU A N 1
ATOM 814 C CA . LEU A 1 99 ? 4.440 -7.611 6.286 1.00 91.06 99 LEU A CA 1
ATOM 815 C C . LEU A 1 99 ? 3.845 -8.637 5.308 1.00 91.06 99 LEU A C 1
ATOM 817 O O . LEU A 1 99 ? 2.653 -8.932 5.398 1.00 91.06 99 LEU A O 1
ATOM 821 N N . ALA A 1 100 ? 4.651 -9.139 4.371 1.00 90.00 100 ALA A N 1
ATOM 822 C CA . ALA A 1 100 ? 4.237 -10.101 3.369 1.00 90.00 100 ALA A CA 1
ATOM 823 C C . ALA A 1 100 ? 4.068 -11.487 3.996 1.00 90.00 100 ALA A C 1
ATOM 825 O O . ALA A 1 100 ? 4.819 -11.904 4.879 1.00 90.00 100 ALA A O 1
ATOM 826 N N . THR A 1 101 ? 3.097 -12.237 3.491 1.00 91.88 101 THR A N 1
ATOM 827 C CA . THR A 1 101 ? 2.966 -13.662 3.798 1.00 91.88 101 THR A CA 1
ATOM 828 C C . THR A 1 101 ? 4.149 -14.450 3.224 1.00 91.88 101 THR A C 1
ATOM 830 O O . THR A 1 101 ? 4.805 -14.012 2.276 1.00 91.88 101 THR A O 1
ATOM 833 N N . LYS A 1 102 ? 4.392 -15.669 3.727 1.00 90.00 102 LYS A N 1
ATOM 834 C CA . LYS A 1 102 ? 5.426 -16.567 3.171 1.00 90.00 102 LYS A CA 1
ATOM 835 C C . LYS A 1 102 ? 5.261 -16.778 1.657 1.00 90.00 102 LYS A C 1
ATOM 837 O O . LYS A 1 102 ? 6.249 -16.791 0.932 1.00 90.00 102 LYS A O 1
ATOM 842 N N . LYS A 1 103 ? 4.012 -16.882 1.180 1.00 90.81 103 LYS A N 1
ATOM 843 C CA . LYS A 1 103 ? 3.682 -17.022 -0.248 1.00 90.81 103 LYS A CA 1
ATOM 844 C C . LYS A 1 103 ? 4.083 -15.780 -1.048 1.00 90.81 103 LYS A C 1
ATOM 846 O O . LYS A 1 103 ? 4.757 -15.898 -2.062 1.00 90.81 103 LYS A O 1
ATOM 851 N N . GLN A 1 104 ? 3.721 -14.590 -0.570 1.00 91.50 104 GLN A N 1
ATOM 852 C CA . GLN A 1 104 ? 4.098 -13.322 -1.206 1.00 91.50 104 GLN A CA 1
ATOM 853 C C . GLN A 1 104 ? 5.616 -13.108 -1.212 1.00 91.50 104 GLN A C 1
ATOM 855 O O . GLN A 1 104 ? 6.169 -12.671 -2.218 1.00 91.50 104 GLN A O 1
ATOM 860 N N . LEU A 1 105 ? 6.303 -13.456 -0.120 1.00 89.50 105 LEU A N 1
ATOM 861 C CA . LEU A 1 105 ? 7.760 -13.386 -0.051 1.00 89.50 105 LEU A CA 1
ATOM 862 C C . LEU A 1 105 ? 8.416 -14.317 -1.078 1.00 89.50 105 LEU A C 1
ATOM 864 O O . LEU A 1 105 ? 9.327 -13.886 -1.779 1.00 89.50 105 LEU A O 1
ATOM 868 N N . ALA A 1 106 ? 7.930 -15.555 -1.207 1.00 88.06 106 ALA A N 1
ATOM 869 C CA . ALA A 1 106 ? 8.411 -16.488 -2.222 1.00 88.06 106 ALA A CA 1
ATOM 870 C C . ALA A 1 106 ? 8.207 -15.930 -3.640 1.00 88.06 106 ALA A C 1
ATOM 872 O O . ALA A 1 106 ? 9.159 -15.894 -4.411 1.00 88.06 106 ALA A O 1
ATOM 873 N N . LEU A 1 107 ? 7.019 -15.392 -3.951 1.00 85.25 107 LEU A N 1
ATOM 874 C CA . LEU A 1 107 ? 6.741 -14.740 -5.240 1.00 85.25 107 LEU A CA 1
ATOM 875 C C . LEU A 1 107 ? 7.686 -13.563 -5.515 1.00 85.25 107 LEU A C 1
ATOM 877 O O . LEU A 1 107 ? 8.172 -13.395 -6.635 1.00 85.25 107 LEU A O 1
ATOM 881 N N . PHE A 1 108 ? 7.973 -12.755 -4.493 1.00 84.12 108 PHE A N 1
ATOM 882 C CA . PHE A 1 108 ? 8.932 -11.665 -4.614 1.00 84.12 108 PHE A CA 1
ATOM 883 C C . PHE A 1 108 ? 10.346 -12.192 -4.896 1.00 84.12 108 PHE A C 1
ATOM 885 O O . PHE A 1 108 ? 10.970 -11.740 -5.851 1.00 84.12 108 PHE A O 1
ATOM 892 N N . ILE A 1 109 ? 10.836 -13.181 -4.145 1.00 83.06 109 ILE A N 1
ATOM 893 C CA . ILE A 1 109 ? 12.160 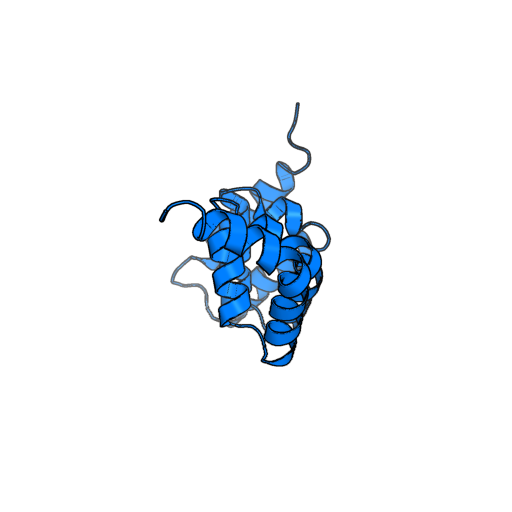-13.788 -4.369 1.00 83.06 109 ILE A CA 1
ATOM 894 C C . ILE A 1 109 ? 12.252 -14.409 -5.771 1.00 83.06 109 ILE A C 1
ATOM 896 O O . ILE A 1 109 ? 13.231 -14.178 -6.480 1.00 83.06 109 ILE A O 1
ATOM 900 N N . SER A 1 110 ? 11.211 -15.108 -6.228 1.00 82.56 110 SER A N 1
ATOM 901 C CA . SER A 1 110 ? 11.146 -15.648 -7.589 1.00 82.56 110 SER A CA 1
ATOM 902 C C . SER A 1 110 ? 11.231 -14.549 -8.654 1.00 82.56 110 SER A C 1
ATOM 904 O O . SER A 1 110 ? 11.952 -14.716 -9.635 1.00 82.56 110 SER A O 1
ATOM 906 N N . SER A 1 111 ? 10.590 -13.391 -8.442 1.00 76.12 111 SER A N 1
ATOM 907 C CA . SER A 1 111 ? 10.718 -12.232 -9.349 1.00 76.12 111 SER A CA 1
ATOM 908 C C . SER A 1 111 ? 12.139 -11.645 -9.387 1.00 76.12 111 SER A C 1
ATOM 910 O O . SER A 1 111 ? 12.551 -11.035 -10.380 1.00 76.12 111 SER A O 1
ATOM 912 N N . LEU A 1 112 ? 12.920 -11.866 -8.323 1.00 71.50 112 LEU A N 1
ATOM 913 C CA . LEU A 1 112 ? 14.321 -11.472 -8.253 1.00 71.50 112 LEU A CA 1
ATOM 914 C C .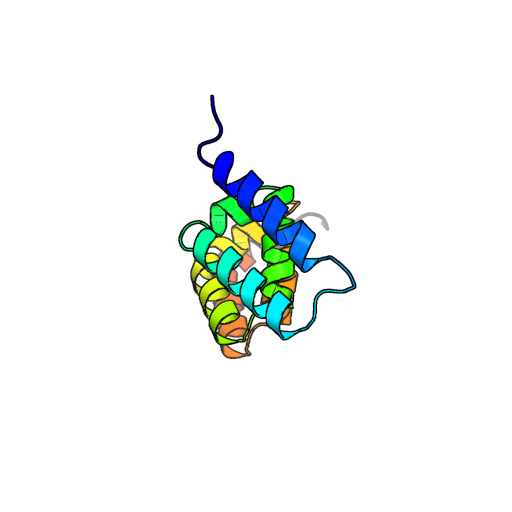 LEU A 1 112 ? 15.244 -12.477 -8.943 1.00 71.50 112 LEU A C 1
ATOM 916 O O . LEU A 1 112 ? 16.231 -12.033 -9.508 1.00 71.50 112 LEU A O 1
ATOM 920 N N . HIS A 1 113 ? 14.968 -13.785 -8.955 1.00 63.62 113 HIS A N 1
ATOM 921 C CA . HIS A 1 113 ? 15.907 -14.800 -9.471 1.00 63.62 113 HIS A CA 1
ATOM 922 C C . HIS A 1 113 ? 16.358 -14.578 -10.935 1.00 63.62 113 HIS A C 1
ATOM 924 O O . HIS A 1 113 ? 17.511 -14.858 -11.249 1.00 63.62 113 HIS A O 1
ATOM 930 N N . GLY A 1 114 ? 15.541 -13.963 -11.800 1.00 62.28 114 GLY A N 1
ATOM 931 C CA . GLY A 1 114 ? 15.964 -13.534 -13.151 1.00 62.28 114 GLY A CA 1
ATOM 932 C C . GLY A 1 114 ? 16.831 -12.259 -13.195 1.00 62.28 114 GLY A C 1
ATOM 933 O O . GLY A 1 114 ? 17.511 -11.989 -14.180 1.00 62.28 114 GLY A O 1
ATOM 934 N N . HIS A 1 115 ? 16.846 -11.481 -12.113 1.00 58.03 115 HIS A N 1
ATOM 935 C CA . HIS A 1 115 ? 17.575 -10.217 -11.953 1.00 58.03 115 HIS A CA 1
ATOM 936 C C . HIS A 1 115 ? 18.746 -10.306 -10.957 1.00 58.03 115 HIS A C 1
ATOM 938 O O . HIS A 1 115 ? 19.601 -9.419 -10.936 1.00 58.03 115 HIS A O 1
ATOM 944 N N . VAL A 1 116 ? 18.812 -11.363 -10.139 1.00 54.59 116 VAL A N 1
ATOM 945 C CA . VAL A 1 116 ? 19.850 -11.595 -9.120 1.00 54.59 116 VAL A CA 1
ATOM 946 C C . VAL A 1 116 ? 21.214 -11.765 -9.774 1.00 54.59 116 VAL A C 1
ATOM 948 O O . VAL A 1 116 ? 22.173 -11.172 -9.296 1.00 54.59 116 VAL A O 1
ATOM 951 N N . ALA A 1 117 ? 21.303 -12.429 -10.931 1.00 52.59 117 ALA A N 1
ATOM 952 C CA . ALA A 1 117 ? 22.546 -12.482 -11.702 1.00 52.59 117 ALA A CA 1
ATOM 953 C C . ALA A 1 117 ? 23.042 -11.074 -12.103 1.00 52.59 117 ALA A C 1
ATOM 955 O O . ALA A 1 117 ? 24.239 -10.805 -12.075 1.00 52.59 117 ALA A O 1
ATOM 956 N N . SER A 1 118 ? 22.135 -10.138 -12.415 1.00 50.59 118 SER A N 1
ATOM 957 C CA . SER A 1 118 ? 22.487 -8.746 -12.737 1.00 50.59 118 SER A CA 1
ATOM 958 C C . SER A 1 118 ? 22.804 -7.890 -11.505 1.00 50.59 118 SER A C 1
ATOM 960 O O . SER A 1 118 ? 23.569 -6.937 -11.622 1.00 50.59 118 SER A O 1
ATOM 962 N N . LEU A 1 119 ? 22.220 -8.198 -10.344 1.00 51.41 119 LEU A N 1
ATOM 963 C CA . LEU A 1 119 ? 22.492 -7.520 -9.069 1.00 51.41 119 LEU A CA 1
ATOM 964 C C . LEU A 1 119 ? 23.813 -7.990 -8.443 1.00 51.41 119 LEU A C 1
ATOM 966 O O . LEU A 1 119 ? 24.594 -7.165 -7.975 1.00 51.41 119 LEU A O 1
ATOM 970 N N . LEU A 1 120 ? 24.106 -9.292 -8.500 1.00 48.59 120 LEU A N 1
ATOM 971 C CA . LEU A 1 120 ? 25.368 -9.867 -8.028 1.00 48.59 120 LEU A CA 1
ATOM 972 C C . LEU A 1 120 ? 26.556 -9.381 -8.868 1.00 48.59 120 LEU A C 1
ATOM 974 O O . LEU A 1 120 ? 27.573 -9.000 -8.296 1.00 48.59 120 LEU A O 1
ATOM 978 N N . ARG A 1 121 ? 26.409 -9.259 -10.197 1.00 47.75 121 ARG A N 1
ATOM 979 C CA . ARG A 1 121 ? 27.450 -8.675 -11.070 1.00 47.75 121 ARG A CA 1
ATOM 980 C C . ARG A 1 121 ? 27.815 -7.229 -10.713 1.00 47.75 121 ARG A C 1
ATOM 982 O O . ARG A 1 121 ? 28.965 -6.846 -10.875 1.00 47.75 121 ARG A O 1
ATOM 989 N N . HIS A 1 122 ? 26.876 -6.446 -10.180 1.00 48.88 122 HIS A N 1
ATOM 990 C CA . HIS A 1 122 ? 27.145 -5.072 -9.737 1.00 48.88 122 HIS A CA 1
ATOM 991 C C . HIS A 1 122 ? 27.814 -4.977 -8.358 1.00 48.88 122 HIS A C 1
ATOM 993 O O . HIS A 1 122 ? 28.332 -3.916 -8.025 1.00 48.88 122 HIS A O 1
ATOM 999 N N . THR A 1 123 ? 27.797 -6.049 -7.559 1.00 43.91 123 THR A N 1
ATOM 1000 C CA . THR A 1 123 ? 28.323 -6.037 -6.180 1.00 43.91 123 THR A CA 1
ATOM 1001 C C . THR A 1 123 ? 29.607 -6.859 -6.029 1.00 43.91 123 THR A C 1
ATOM 1003 O O . THR A 1 123 ? 30.380 -6.607 -5.116 1.00 43.91 123 THR A O 1
ATOM 1006 N N . ILE A 1 124 ? 29.861 -7.815 -6.931 1.00 47.56 124 ILE A N 1
ATOM 1007 C CA . ILE A 1 124 ? 31.031 -8.713 -6.886 1.00 47.56 124 ILE A CA 1
ATOM 1008 C C . ILE A 1 124 ? 32.145 -8.267 -7.864 1.00 47.56 124 ILE A C 1
ATOM 1010 O O . ILE A 1 124 ? 33.246 -8.79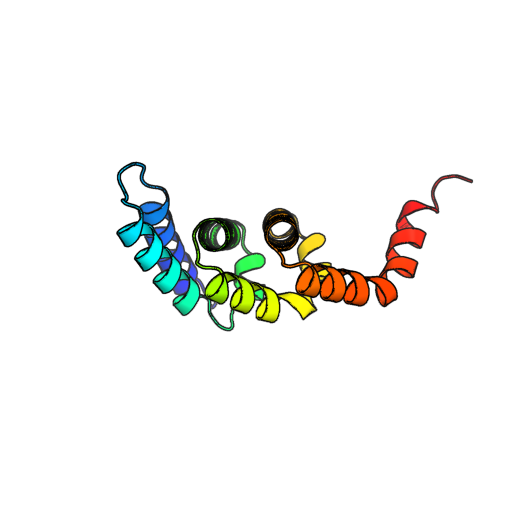5 -7.835 1.00 47.56 124 ILE A O 1
ATOM 1014 N N . GLY A 1 125 ? 31.919 -7.237 -8.688 1.00 42.88 125 GLY A N 1
ATOM 1015 C CA . GLY A 1 125 ? 32.911 -6.708 -9.641 1.00 42.88 125 GLY A CA 1
ATOM 1016 C C . GLY A 1 125 ? 33.882 -5.644 -9.102 1.00 42.88 125 GLY A C 1
ATOM 1017 O O . GLY A 1 125 ? 34.432 -4.900 -9.904 1.00 42.88 125 GLY A O 1
ATOM 1018 N N . ALA A 1 126 ? 34.056 -5.511 -7.782 1.00 45.56 126 ALA A N 1
ATOM 1019 C CA . ALA A 1 126 ? 34.971 -4.532 -7.168 1.00 45.56 126 ALA A CA 1
ATOM 1020 C C . ALA A 1 126 ? 35.835 -5.141 -6.046 1.00 45.56 126 ALA A C 1
ATOM 1022 O O . ALA A 1 126 ? 36.152 -4.481 -5.060 1.00 45.56 126 ALA A O 1
ATOM 1023 N N . ALA A 1 127 ? 36.180 -6.419 -6.185 1.00 43.00 127 ALA A N 1
ATOM 1024 C CA . ALA A 1 127 ? 37.221 -7.070 -5.401 1.00 43.00 127 ALA A CA 1
ATOM 1025 C C . ALA A 1 127 ? 37.959 -8.050 -6.320 1.00 43.00 127 ALA A C 1
ATOM 1027 O O . ALA A 1 127 ? 37.643 -9.237 -6.377 1.00 43.00 127 ALA A O 1
ATOM 1028 N N . GLY A 1 128 ? 38.879 -7.493 -7.098 1.00 38.66 128 GLY A N 1
ATOM 1029 C CA . GLY A 1 128 ? 39.919 -8.182 -7.849 1.00 38.66 128 GLY A CA 1
ATOM 1030 C C . GLY A 1 128 ? 41.149 -7.300 -7.803 1.00 38.66 128 GLY A C 1
ATOM 1031 O O . GLY A 1 128 ? 40.969 -6.092 -8.076 1.00 38.66 128 GLY A O 1
#

InterPro domains:
  IPR001313 Pumilio RNA-binding repeat [PS50302] (75-110)
  IPR011989 Armadillo-like helical [G3DSA:1.25.10.10] (12-127)
  IPR016024 Armadillo-type fold [SSF48371] (20-126)
  IPR033133 Pumilio homology domain [PS50303] (11-128)
  IPR040059 Pumilio homologue 3 [PTHR13389] (1-127)

Radius of gyration: 16.35 Å; chains: 1; bounding box: 52×38×36 Å